Protein AF-X1AI61-F1 (afdb_monomer_lite)

pLDDT: mean 80.58, std 11.8, range [42.09, 92.38]

Foldseek 3Di:
DVQLVVVVVVVDDSVVSVVVVVVVVVVVLVVVLVVLLVVLLVCVLVVVDDLVRSLVSVVVSVDDPVVSVVSSVVSVVVSVVPPPPDDPVNVCVVPPCVVVVVVVPD

Sequence (106 aa):
EDAKKLIMDMGYNEDEADYLTTYESYKKDKGLQDLLLKNIQSRFEGNLLSEAETRERLNTINLSGNHIEILIDKWKINRFEDMKIPSKADLGKFFSPKWWYFYCAK

Secondary structure (DSSP, 8-state):
-HHHHHHHHTT--HHHHHHHHHHHHHHHHHHHHHHHHHHHHHHHHTT-S-HHHHHHHHHTTT--HHHHHHHHHHHHHHHHHT--PPPHHHHHHHT-HHHHHHHS--

Organism: NCBI:txid412755

Radius of gyration: 24.75 Å; chains: 1; bounding box: 62×38×61 Å

Structure (mmCIF, N/CA/C/O backbone):
data_AF-X1AI61-F1
#
_entry.id   AF-X1AI61-F1
#
loop_
_atom_site.group_PDB
_atom_site.id
_atom_site.type_symbol
_atom_site.label_atom_id
_atom_site.label_alt_id
_atom_site.label_comp_id
_atom_site.label_asym_id
_atom_site.label_entity_id
_atom_site.label_seq_id
_atom_site.pdbx_PDB_ins_code
_atom_site.Cartn_x
_atom_site.Cartn_y
_atom_site.Cartn_z
_atom_site.occupancy
_atom_site.B_iso_or_equiv
_atom_site.auth_seq_id
_atom_site.auth_comp_id
_atom_site.auth_asym_id
_atom_site.auth_atom_id
_atom_site.pdbx_PDB_model_num
ATOM 1 N N . GLU A 1 1 ? -7.857 3.950 25.673 1.00 58.62 1 GLU A N 1
ATOM 2 C CA . GLU A 1 1 ? -9.052 4.094 26.534 1.00 58.62 1 GLU A CA 1
ATOM 3 C C . GLU A 1 1 ? -9.536 5.535 26.658 1.00 58.62 1 GLU A C 1
ATOM 5 O O . GLU A 1 1 ? -10.740 5.751 26.701 1.00 58.62 1 GLU A O 1
ATOM 10 N N . ASP A 1 2 ? -8.641 6.525 26.624 1.00 74.56 2 ASP A N 1
ATOM 11 C CA . ASP A 1 2 ? -9.020 7.937 26.808 1.00 74.56 2 ASP A CA 1
ATOM 12 C C . ASP A 1 2 ? -9.935 8.494 25.704 1.00 74.56 2 ASP A C 1
ATOM 14 O O . ASP A 1 2 ? -10.820 9.298 25.981 1.00 74.56 2 ASP A O 1
ATOM 18 N N . ALA A 1 3 ? -9.790 8.017 24.461 1.00 76.25 3 ALA A N 1
ATOM 19 C CA . ALA A 1 3 ? -10.638 8.438 23.343 1.00 76.25 3 ALA A CA 1
ATOM 20 C C . ALA A 1 3 ? -12.118 8.053 23.532 1.00 76.25 3 ALA A C 1
ATOM 22 O O . ALA A 1 3 ? -12.994 8.852 23.223 1.00 76.25 3 ALA A O 1
ATOM 23 N N . LYS A 1 4 ? -12.397 6.865 24.090 1.00 75.75 4 LYS A N 1
ATOM 24 C CA . LYS A 1 4 ? -13.769 6.403 24.353 1.00 75.75 4 LYS A CA 1
ATOM 25 C C . LYS A 1 4 ? -14.429 7.254 25.440 1.00 75.75 4 LYS A C 1
ATOM 27 O O . LYS A 1 4 ? -15.549 7.711 25.252 1.00 75.75 4 LYS A O 1
ATOM 32 N N . LYS A 1 5 ? -13.704 7.537 26.531 1.00 80.56 5 LYS A N 1
ATOM 33 C CA . LYS A 1 5 ? -14.189 8.387 27.635 1.00 80.56 5 LYS A CA 1
ATOM 34 C C . LYS A 1 5 ? -14.542 9.796 27.162 1.00 80.56 5 LYS A C 1
ATOM 36 O O . LYS A 1 5 ? -15.631 10.263 27.451 1.00 80.56 5 LYS A O 1
ATOM 41 N N . LEU A 1 6 ? -13.688 10.413 26.342 1.00 84.69 6 LEU A N 1
ATOM 42 C CA . LEU A 1 6 ? -13.966 11.728 25.752 1.00 84.69 6 LEU A CA 1
ATOM 43 C C . LEU A 1 6 ? -15.226 11.732 24.871 1.00 84.69 6 LEU A C 1
ATOM 45 O O . LEU A 1 6 ? -15.950 12.721 24.848 1.00 84.69 6 LEU A O 1
ATOM 49 N N . ILE A 1 7 ? -15.498 10.643 24.146 1.00 83.00 7 ILE A N 1
ATOM 50 C CA . ILE A 1 7 ? -16.706 10.519 23.317 1.00 83.00 7 ILE A CA 1
ATOM 51 C C . ILE A 1 7 ? -17.956 10.333 24.184 1.00 83.00 7 ILE A C 1
ATOM 53 O O . ILE A 1 7 ? -18.984 10.950 23.910 1.00 83.00 7 ILE A O 1
ATOM 57 N N . MET A 1 8 ? -17.857 9.563 25.266 1.00 82.56 8 MET A N 1
ATOM 58 C CA . MET A 1 8 ? -18.941 9.421 26.242 1.00 82.56 8 MET A CA 1
ATOM 59 C C . MET A 1 8 ? -19.225 10.743 26.976 1.00 82.56 8 MET A C 1
ATOM 61 O O . MET A 1 8 ? -20.386 11.099 27.162 1.00 82.56 8 MET A O 1
ATOM 65 N N . ASP A 1 9 ? -18.189 11.523 27.301 1.00 87.06 9 ASP A N 1
ATOM 66 C CA . ASP A 1 9 ? -18.318 12.854 27.914 1.00 87.06 9 ASP A CA 1
ATOM 67 C C . ASP A 1 9 ? -19.016 13.871 26.985 1.00 87.06 9 ASP A C 1
ATOM 69 O O . ASP A 1 9 ? -19.625 14.832 27.455 1.00 87.06 9 ASP A O 1
ATOM 73 N N . MET A 1 10 ? -18.981 13.652 25.664 1.00 84.94 10 MET A N 1
ATOM 74 C CA . MET A 1 10 ? -19.735 14.436 24.672 1.00 84.94 10 MET A CA 1
ATOM 75 C C . MET A 1 10 ? -21.215 14.024 24.558 1.00 84.94 10 MET A C 1
ATOM 77 O O . MET A 1 10 ? -21.955 14.640 23.791 1.00 84.94 10 MET A O 1
ATOM 81 N N . GLY A 1 11 ? -21.657 13.017 25.319 1.00 85.06 11 GLY A N 1
ATOM 82 C CA . GLY A 1 11 ? -23.055 12.588 25.399 1.00 85.06 11 GLY A CA 1
ATOM 83 C C . GLY A 1 11 ? -23.452 11.458 24.447 1.00 85.06 11 GLY A C 1
ATOM 84 O O . GLY A 1 11 ? -24.646 11.226 24.268 1.00 85.06 11 GLY A O 1
ATOM 85 N N . TYR A 1 12 ? -22.488 10.762 23.839 1.00 83.25 12 TYR A N 1
ATOM 86 C CA . TYR A 1 12 ? -22.752 9.592 22.994 1.00 83.25 12 TYR A CA 1
ATOM 87 C C . TYR A 1 12 ? -22.919 8.318 23.826 1.00 83.25 12 TYR A C 1
ATOM 89 O O . TYR A 1 12 ? -22.302 8.170 24.885 1.00 83.25 12 TYR A O 1
ATOM 97 N N . ASN A 1 13 ? -23.732 7.380 23.331 1.00 88.38 13 ASN A N 1
ATOM 98 C CA . ASN A 1 13 ? -23.901 6.078 23.975 1.00 88.38 13 ASN A CA 1
ATOM 99 C C . ASN A 1 13 ? -22.606 5.244 23.882 1.00 88.38 13 ASN A C 1
ATOM 101 O O . ASN A 1 13 ? -21.786 5.442 22.984 1.00 88.38 13 ASN A O 1
ATOM 105 N N . GLU A 1 14 ? -22.422 4.284 24.789 1.00 84.75 14 GLU A N 1
ATOM 106 C CA . GLU A 1 14 ? -21.216 3.451 24.840 1.00 84.75 14 GLU A CA 1
ATOM 107 C C . GLU A 1 14 ? -20.994 2.666 23.534 1.00 84.75 14 GLU A C 1
ATOM 109 O O . GLU A 1 14 ? -19.879 2.648 23.006 1.00 84.75 14 GLU A O 1
ATOM 114 N N . ASP A 1 15 ? -22.069 2.113 22.965 1.00 85.25 15 ASP A N 1
ATOM 115 C CA . ASP A 1 15 ? -22.039 1.392 21.685 1.00 85.25 15 ASP A CA 1
ATOM 116 C C . ASP A 1 15 ? -21.639 2.305 20.511 1.00 85.25 15 ASP A C 1
ATOM 118 O O . ASP A 1 15 ? -20.894 1.907 19.611 1.00 85.25 15 ASP A O 1
ATOM 122 N N . GLU A 1 16 ? -22.105 3.557 20.522 1.00 84.81 16 GLU A N 1
ATOM 123 C CA . GLU A 1 16 ? -21.765 4.551 19.499 1.00 84.81 16 GLU A CA 1
ATOM 124 C C . GLU A 1 16 ? -20.303 4.987 19.625 1.00 84.81 16 GLU A C 1
ATOM 126 O O . GLU A 1 16 ? -19.613 5.144 18.617 1.00 84.81 16 GLU A O 1
ATOM 131 N N . ALA A 1 17 ? -19.802 5.132 20.854 1.00 86.38 17 ALA A N 1
ATOM 132 C CA . ALA A 1 17 ? -18.409 5.473 21.116 1.00 86.38 17 ALA A CA 1
ATOM 133 C C . ALA A 1 17 ? -17.446 4.378 20.624 1.00 86.38 17 ALA A C 1
ATOM 135 O O . ALA A 1 17 ? -16.407 4.691 20.026 1.00 86.38 17 ALA A O 1
ATOM 136 N N . ASP A 1 18 ? -17.797 3.103 20.812 1.00 86.75 18 ASP A N 1
ATOM 137 C CA . ASP A 1 18 ? -17.013 1.969 20.308 1.00 86.75 18 ASP A CA 1
ATOM 138 C C . ASP A 1 18 ? -17.052 1.883 18.779 1.00 86.75 18 ASP A C 1
ATOM 140 O O . ASP A 1 18 ? -16.010 1.704 18.133 1.00 86.75 18 ASP A O 1
ATOM 144 N N . TYR A 1 19 ? -18.224 2.095 18.177 1.00 88.88 19 TYR A N 1
ATOM 145 C CA . TYR A 1 19 ? -18.358 2.161 16.724 1.00 88.88 19 TYR A CA 1
ATOM 146 C C . TYR A 1 19 ? -17.522 3.299 16.118 1.00 88.88 19 TYR A C 1
ATOM 148 O O . TYR A 1 19 ? -16.768 3.085 15.170 1.00 88.88 19 TYR A O 1
ATOM 156 N N . LEU A 1 20 ? -17.587 4.508 16.679 1.00 87.38 20 LEU A N 1
ATOM 157 C CA . LEU A 1 20 ? -16.822 5.657 16.185 1.00 87.38 20 LEU A CA 1
ATOM 158 C C . LEU A 1 20 ? -15.311 5.437 16.319 1.00 87.38 20 LEU A C 1
ATOM 160 O O . LEU A 1 20 ? -14.549 5.757 15.406 1.00 87.38 20 LEU A O 1
ATOM 164 N N . THR A 1 21 ? -14.874 4.844 17.430 1.00 89.06 21 THR A N 1
ATOM 165 C CA . THR A 1 21 ? -13.454 4.556 17.673 1.00 89.06 21 THR A CA 1
ATOM 166 C C . THR A 1 21 ? -12.911 3.518 16.688 1.00 89.06 21 THR A C 1
ATOM 168 O O . THR A 1 21 ? -11.823 3.691 16.125 1.00 89.06 21 THR A O 1
ATOM 171 N N . THR A 1 22 ? -13.666 2.445 16.445 1.00 88.62 22 THR A N 1
ATOM 172 C CA . THR A 1 22 ? -13.291 1.410 15.470 1.00 88.62 22 THR A CA 1
ATOM 173 C C . THR A 1 22 ? -13.327 1.947 14.042 1.00 88.62 22 THR A C 1
ATOM 175 O O . THR A 1 22 ? -12.393 1.705 13.276 1.00 88.62 22 THR A O 1
ATOM 178 N N . TYR A 1 23 ? -14.334 2.751 13.700 1.00 90.38 23 TYR A N 1
ATOM 179 C CA . TYR A 1 23 ? -14.451 3.390 12.393 1.00 90.38 23 TYR A CA 1
ATOM 180 C C . TYR A 1 23 ? -13.281 4.336 12.094 1.00 90.38 23 TYR A C 1
ATOM 182 O O . TYR A 1 23 ? -12.681 4.269 11.019 1.00 90.38 23 TYR A O 1
ATOM 190 N N . GLU A 1 24 ? -12.905 5.193 13.044 1.00 89.38 24 GLU A N 1
ATOM 191 C CA . GLU A 1 24 ? -11.767 6.098 12.867 1.00 89.38 24 GLU A CA 1
ATOM 192 C C . GLU A 1 24 ? -10.435 5.341 12.780 1.00 89.38 24 GLU A C 1
ATOM 194 O O . GLU A 1 24 ? -9.554 5.735 12.012 1.00 89.38 24 GLU A O 1
ATOM 199 N N . SER A 1 25 ? -10.290 4.224 13.499 1.00 88.31 25 SER A N 1
ATOM 200 C CA . SER A 1 25 ? -9.115 3.350 13.368 1.00 88.31 25 SER A CA 1
ATOM 201 C C . SER A 1 25 ? -9.040 2.742 11.965 1.00 88.31 25 SER A C 1
ATOM 203 O O . SER A 1 25 ? -8.033 2.900 11.278 1.00 88.31 25 SER A O 1
ATOM 205 N N . TYR A 1 26 ? -10.150 2.183 11.475 1.00 90.12 26 TYR A N 1
ATOM 206 C CA . TYR A 1 26 ? -10.252 1.660 10.112 1.00 90.12 26 TYR A CA 1
ATOM 207 C C . TYR A 1 26 ? -9.930 2.722 9.050 1.00 90.12 26 TYR A C 1
ATOM 209 O O . TYR A 1 26 ? -9.205 2.463 8.089 1.00 90.12 26 TYR A O 1
ATOM 217 N N . LYS A 1 27 ? -10.441 3.945 9.220 1.00 92.38 27 LYS A N 1
ATOM 218 C CA . LYS A 1 27 ? -10.195 5.058 8.298 1.00 92.38 27 LYS A CA 1
ATOM 219 C C . LYS A 1 27 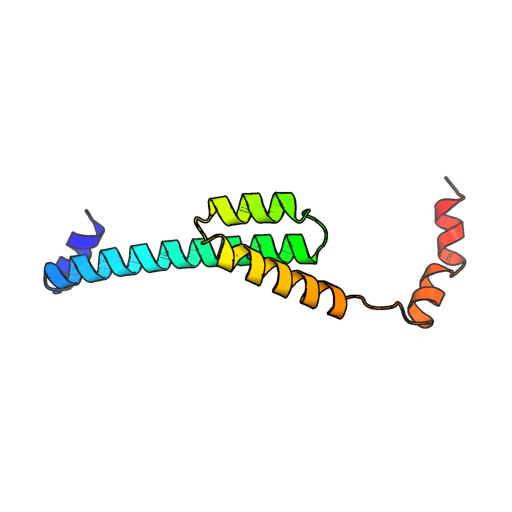? -8.716 5.443 8.244 1.00 92.38 27 LYS A C 1
ATOM 221 O O . LYS A 1 27 ? -8.207 5.724 7.158 1.00 92.38 27 LYS A O 1
ATOM 226 N N . LYS A 1 28 ? -8.022 5.445 9.387 1.00 89.88 28 LYS A N 1
ATOM 227 C CA . LYS A 1 28 ? -6.573 5.690 9.451 1.00 89.88 28 LYS A CA 1
ATOM 228 C C . LYS A 1 28 ? -5.790 4.592 8.743 1.00 89.88 28 LYS A C 1
ATOM 230 O O . LYS A 1 28 ? -4.935 4.913 7.919 1.00 89.88 28 LYS A O 1
ATOM 235 N N . ASP A 1 29 ? -6.122 3.332 9.006 1.00 88.88 29 ASP A N 1
ATOM 236 C CA . ASP A 1 29 ? -5.454 2.185 8.388 1.00 88.88 29 ASP A CA 1
ATOM 237 C C . ASP A 1 29 ? -5.642 2.190 6.870 1.00 88.88 29 ASP A C 1
ATOM 239 O O . ASP A 1 29 ? -4.674 2.065 6.118 1.00 88.88 29 ASP A O 1
ATOM 243 N N . LYS A 1 30 ? -6.869 2.448 6.406 1.00 89.38 30 LYS A N 1
ATOM 244 C CA . LYS A 1 30 ? -7.173 2.607 4.981 1.00 89.38 30 LYS A CA 1
ATOM 245 C C . LYS A 1 30 ? -6.396 3.767 4.357 1.00 89.38 30 LYS A C 1
ATOM 247 O O . LYS A 1 30 ? -5.815 3.611 3.288 1.00 89.38 30 LYS A O 1
ATOM 252 N N . GLY A 1 31 ? -6.333 4.915 5.032 1.00 88.62 31 GLY A N 1
ATOM 253 C CA . GLY A 1 31 ? -5.557 6.063 4.561 1.00 88.62 31 GLY A CA 1
ATOM 254 C C . GLY A 1 31 ? -4.061 5.757 4.436 1.00 88.62 31 GLY A C 1
ATOM 255 O O . GLY A 1 31 ? -3.423 6.169 3.467 1.00 88.62 31 GLY A O 1
ATOM 256 N N . LEU A 1 32 ? -3.501 4.995 5.379 1.00 88.06 32 LEU A N 1
ATOM 257 C CA . LEU A 1 32 ? -2.112 4.542 5.328 1.00 88.06 32 LEU A CA 1
ATOM 258 C C . LEU A 1 32 ? -1.889 3.575 4.158 1.00 88.06 32 LEU A C 1
ATOM 260 O O . LEU A 1 32 ? -0.929 3.747 3.404 1.00 88.06 32 LEU A O 1
ATOM 264 N N . GLN A 1 33 ? -2.788 2.608 3.962 1.00 87.88 33 GLN A N 1
ATOM 265 C CA . GLN A 1 33 ? -2.744 1.691 2.820 1.00 87.88 33 GLN A CA 1
ATOM 266 C C . GLN A 1 33 ? -2.789 2.443 1.482 1.00 87.88 33 GLN A C 1
ATOM 268 O O . GLN A 1 33 ? -1.965 2.178 0.607 1.00 87.88 33 GLN A O 1
ATOM 273 N N . ASP A 1 34 ? -3.676 3.433 1.344 1.00 89.62 34 ASP A N 1
ATOM 274 C CA . ASP A 1 34 ? -3.796 4.254 0.135 1.00 89.62 34 ASP A CA 1
ATOM 275 C C . ASP A 1 34 ? -2.516 5.063 -0.146 1.00 89.62 34 ASP A C 1
ATOM 277 O O . ASP A 1 34 ? -2.088 5.192 -1.297 1.00 89.62 34 ASP A O 1
ATOM 281 N N . LEU A 1 35 ? -1.874 5.601 0.898 1.00 89.56 35 LEU A N 1
ATOM 282 C CA . LEU A 1 35 ? -0.600 6.317 0.775 1.00 89.56 35 LEU A CA 1
ATOM 283 C C . LEU A 1 35 ? 0.532 5.393 0.317 1.00 89.56 35 LEU A C 1
ATOM 285 O O . LEU A 1 35 ? 1.302 5.764 -0.574 1.00 89.56 35 LEU A O 1
ATOM 289 N N . LEU A 1 36 ? 0.627 4.192 0.895 1.00 89.56 36 LEU A N 1
ATOM 290 C CA . LEU A 1 36 ? 1.613 3.192 0.485 1.00 89.56 36 LEU A CA 1
ATOM 291 C C . LEU A 1 36 ? 1.397 2.763 -0.968 1.00 89.56 36 LEU A C 1
ATOM 293 O O . LEU A 1 36 ? 2.356 2.722 -1.740 1.00 89.56 36 LEU A O 1
ATOM 297 N N . LEU A 1 37 ? 0.145 2.518 -1.359 1.00 91.31 37 LEU A N 1
ATOM 298 C CA . LEU A 1 37 ? -0.211 2.128 -2.720 1.00 91.31 37 LEU A CA 1
ATOM 299 C C . LEU A 1 37 ? 0.181 3.210 -3.731 1.00 91.31 37 LEU A C 1
ATOM 301 O O . LEU A 1 37 ? 0.850 2.908 -4.718 1.00 91.31 37 LEU A O 1
ATOM 305 N N . LYS A 1 38 ? -0.140 4.481 -3.455 1.00 91.25 38 LYS A N 1
ATOM 306 C CA . LYS A 1 38 ? 0.280 5.614 -4.300 1.00 91.25 38 LYS A CA 1
ATOM 307 C C . LYS A 1 38 ? 1.799 5.740 -4.396 1.00 91.25 38 LYS A C 1
ATOM 309 O O . LYS A 1 38 ? 2.326 6.049 -5.464 1.00 91.25 38 LYS A O 1
ATOM 314 N N . ASN A 1 39 ? 2.515 5.510 -3.295 1.00 91.38 39 ASN A N 1
ATOM 315 C CA . ASN A 1 39 ? 3.973 5.582 -3.293 1.00 91.38 39 ASN A CA 1
ATOM 316 C C . ASN A 1 39 ? 4.600 4.480 -4.158 1.00 91.38 39 ASN A C 1
ATOM 318 O O . ASN A 1 39 ? 5.514 4.760 -4.932 1.00 91.38 39 ASN A O 1
ATOM 322 N N . ILE A 1 40 ? 4.099 3.247 -4.047 1.00 90.00 40 ILE A N 1
ATOM 323 C CA . ILE A 1 40 ? 4.559 2.113 -4.856 1.00 90.00 40 ILE A CA 1
ATOM 324 C C . ILE A 1 40 ? 4.247 2.356 -6.332 1.00 90.00 40 ILE A C 1
ATOM 326 O O . ILE A 1 40 ? 5.143 2.202 -7.159 1.00 90.00 40 ILE A O 1
ATOM 330 N N . GLN A 1 41 ? 3.028 2.804 -6.646 1.00 90.94 41 GLN A N 1
ATOM 331 C CA . GLN A 1 41 ? 2.629 3.151 -8.008 1.00 90.94 41 GLN A CA 1
ATOM 332 C C . GLN A 1 41 ? 3.592 4.170 -8.627 1.00 90.94 41 GLN A C 1
ATOM 334 O O . GLN A 1 41 ? 4.185 3.899 -9.667 1.00 90.94 41 GLN A O 1
ATOM 339 N N . SER A 1 42 ? 3.809 5.308 -7.958 1.00 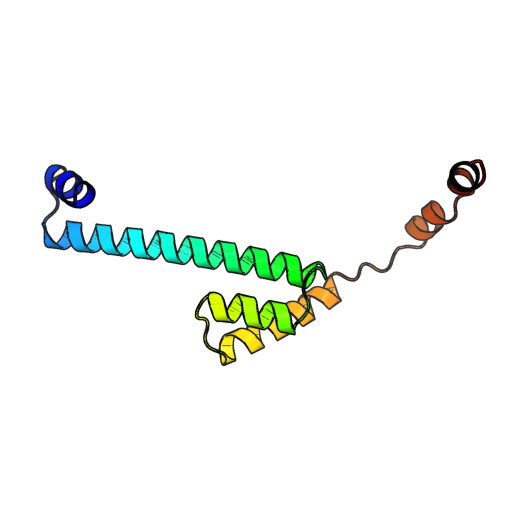88.50 42 SER A N 1
ATOM 340 C CA . SER A 1 42 ? 4.677 6.375 -8.470 1.00 88.50 42 SER A CA 1
ATOM 341 C C . SER A 1 42 ? 6.119 5.900 -8.692 1.00 88.50 42 SER A C 1
ATOM 343 O O . SER A 1 42 ? 6.762 6.287 -9.668 1.00 88.50 42 SER A O 1
ATOM 345 N N . ARG A 1 43 ? 6.634 5.026 -7.817 1.00 87.12 43 ARG A N 1
ATOM 346 C CA . ARG A 1 43 ? 7.976 4.445 -7.973 1.00 87.12 43 ARG A CA 1
ATOM 347 C C . ARG A 1 43 ? 8.057 3.450 -9.130 1.00 87.12 43 ARG A C 1
ATOM 349 O O . ARG A 1 43 ? 9.077 3.415 -9.815 1.00 87.12 43 ARG A O 1
ATOM 356 N N . PHE A 1 44 ? 7.018 2.649 -9.343 1.00 88.50 44 PHE A N 1
ATOM 357 C CA . PHE A 1 44 ? 6.963 1.692 -10.443 1.00 88.50 44 PHE A CA 1
ATOM 358 C C . PHE A 1 44 ? 6.821 2.395 -11.801 1.00 88.50 44 PHE A C 1
ATOM 360 O O . PHE A 1 44 ? 7.587 2.110 -12.720 1.00 88.50 44 PHE A O 1
ATOM 367 N N . GLU A 1 45 ? 5.920 3.376 -11.907 1.00 85.81 45 GLU A N 1
ATOM 368 C CA . GLU A 1 45 ? 5.758 4.214 -13.105 1.00 85.81 45 GLU A CA 1
ATOM 369 C C . GLU A 1 45 ? 7.049 4.998 -13.421 1.00 85.81 45 GLU A C 1
ATOM 371 O O . GLU A 1 45 ? 7.439 5.119 -14.581 1.00 85.81 45 GLU A O 1
ATOM 376 N N . GLY A 1 46 ? 7.783 5.439 -12.392 1.00 83.88 46 GLY A N 1
ATOM 377 C CA . GLY A 1 46 ? 9.082 6.109 -12.521 1.00 83.88 46 GLY A CA 1
ATOM 378 C C . GLY A 1 46 ? 10.285 5.207 -12.845 1.00 83.88 46 GLY A C 1
ATOM 379 O O . GLY A 1 46 ? 11.411 5.697 -12.811 1.00 83.88 46 GLY A O 1
ATOM 380 N N . ASN A 1 47 ? 10.089 3.911 -13.130 1.00 81.06 47 ASN A N 1
ATOM 381 C CA . ASN A 1 47 ? 11.154 2.910 -13.336 1.00 81.06 47 ASN A CA 1
ATOM 382 C C . ASN A 1 47 ? 12.160 2.791 -12.165 1.00 81.06 47 ASN A C 1
ATOM 384 O O . ASN A 1 47 ? 13.298 2.367 -12.363 1.00 81.06 47 ASN A O 1
ATOM 388 N N . LEU A 1 48 ? 11.755 3.148 -10.941 1.00 83.44 48 LEU A N 1
ATOM 389 C CA . LEU A 1 48 ? 12.586 3.020 -9.734 1.00 83.44 48 LEU A CA 1
ATOM 390 C C . LEU A 1 48 ? 12.457 1.646 -9.061 1.00 83.44 48 LEU A C 1
ATOM 392 O O . LEU A 1 48 ? 13.228 1.349 -8.152 1.00 83.44 48 LEU A O 1
ATOM 396 N N . LEU A 1 49 ? 11.467 0.840 -9.457 1.00 86.19 49 LEU A N 1
ATOM 397 C CA . LEU A 1 49 ? 11.212 -0.501 -8.928 1.00 86.19 49 LEU A CA 1
ATOM 398 C C . LEU A 1 49 ? 11.012 -1.500 -10.066 1.00 86.19 49 LEU A C 1
ATOM 400 O O . LEU A 1 49 ? 10.336 -1.201 -11.053 1.00 86.19 49 LEU A O 1
ATOM 404 N N . SER A 1 50 ? 11.554 -2.703 -9.896 1.00 87.62 50 SER A N 1
ATOM 405 C CA . SER A 1 50 ? 11.245 -3.841 -10.761 1.00 87.62 50 SER A CA 1
ATOM 406 C C . SER A 1 50 ? 9.867 -4.432 -10.447 1.00 87.62 50 SER A C 1
ATOM 408 O O . SER A 1 50 ? 9.304 -4.242 -9.370 1.00 87.62 50 SER A O 1
ATOM 410 N N . GLU A 1 51 ? 9.310 -5.195 -11.387 1.00 86.12 51 GLU A N 1
ATOM 411 C CA . GLU A 1 51 ? 8.021 -5.873 -11.200 1.00 86.12 51 GLU A CA 1
ATOM 412 C C . GLU A 1 51 ? 8.036 -6.849 -10.011 1.00 86.12 51 GLU A C 1
ATOM 414 O O . GLU A 1 51 ? 7.060 -6.926 -9.267 1.00 86.12 51 GLU A O 1
ATOM 419 N N . ALA A 1 52 ? 9.155 -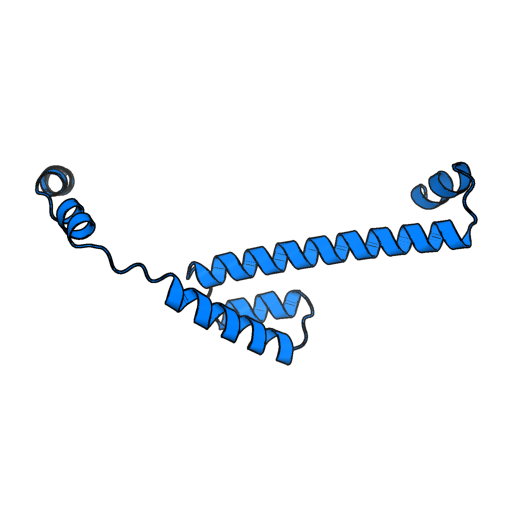7.549 -9.797 1.00 87.00 52 ALA A N 1
ATOM 420 C CA . ALA A 1 52 ? 9.330 -8.457 -8.667 1.00 87.00 52 ALA A CA 1
ATOM 421 C C . ALA A 1 52 ? 9.306 -7.703 -7.326 1.00 87.00 52 ALA A C 1
ATOM 423 O O . ALA A 1 52 ? 8.542 -8.064 -6.433 1.00 87.00 52 ALA A O 1
ATOM 424 N N . GLU A 1 53 ? 10.052 -6.601 -7.213 1.00 87.06 53 GLU A N 1
ATOM 425 C CA . GLU A 1 53 ? 10.072 -5.773 -5.999 1.00 87.06 53 GLU A CA 1
ATOM 426 C C . GLU A 1 53 ? 8.719 -5.102 -5.736 1.00 87.06 53 GLU A C 1
ATOM 428 O O . GLU A 1 53 ? 8.302 -4.947 -4.587 1.00 87.06 53 GLU A O 1
ATOM 433 N N . THR A 1 54 ? 8.007 -4.705 -6.792 1.00 89.19 54 THR A N 1
ATOM 434 C CA . THR A 1 54 ? 6.651 -4.160 -6.681 1.00 89.19 54 THR A CA 1
ATOM 435 C C . THR A 1 54 ? 5.675 -5.210 -6.156 1.00 89.19 54 THR A C 1
ATOM 437 O O . THR A 1 54 ? 4.909 -4.903 -5.243 1.00 89.19 54 THR A O 1
ATOM 440 N N . ARG A 1 55 ? 5.731 -6.456 -6.652 1.00 89.00 55 ARG A N 1
ATOM 441 C CA . ARG A 1 55 ? 4.918 -7.566 -6.122 1.00 89.00 55 ARG A CA 1
ATOM 442 C C . ARG A 1 55 ? 5.200 -7.818 -4.646 1.00 89.00 55 ARG A C 1
ATOM 444 O O . ARG A 1 55 ? 4.261 -7.915 -3.863 1.00 89.00 55 ARG A O 1
ATOM 451 N N . GLU A 1 56 ? 6.470 -7.886 -4.250 1.00 89.50 56 GLU A N 1
ATOM 452 C CA . GLU A 1 56 ? 6.850 -8.083 -2.845 1.00 89.50 56 GLU A CA 1
ATOM 453 C C . GLU A 1 56 ? 6.301 -6.971 -1.947 1.00 89.50 56 GLU A C 1
ATOM 455 O O . GLU A 1 56 ? 5.687 -7.246 -0.918 1.00 89.50 56 GLU A O 1
ATOM 460 N N . ARG A 1 57 ? 6.436 -5.708 -2.366 1.00 87.50 57 ARG A N 1
ATOM 461 C CA . ARG A 1 57 ? 5.925 -4.560 -1.604 1.00 87.50 57 ARG A CA 1
ATOM 462 C C . ARG A 1 57 ? 4.400 -4.533 -1.516 1.00 87.50 57 ARG A C 1
ATOM 464 O O . ARG A 1 57 ? 3.872 -4.138 -0.481 1.00 87.50 57 ARG A O 1
ATOM 471 N N . LEU A 1 58 ? 3.695 -4.951 -2.568 1.00 88.50 58 LEU A N 1
ATOM 472 C CA . LEU A 1 58 ? 2.233 -5.052 -2.561 1.00 88.50 58 LEU A CA 1
ATOM 473 C C . LEU A 1 58 ? 1.732 -6.220 -1.705 1.00 88.50 58 LEU A C 1
ATOM 475 O O . LEU A 1 58 ? 0.714 -6.077 -1.028 1.00 88.50 58 LEU A O 1
ATOM 479 N N . ASN A 1 59 ? 2.471 -7.331 -1.663 1.00 87.81 59 ASN A N 1
ATOM 480 C CA . ASN A 1 59 ? 2.186 -8.448 -0.761 1.00 87.81 59 ASN A CA 1
ATOM 481 C C . ASN A 1 59 ? 2.289 -8.028 0.713 1.00 87.81 59 ASN A C 1
ATOM 483 O O . ASN A 1 59 ? 1.454 -8.429 1.520 1.00 87.81 59 ASN A O 1
ATOM 487 N N . THR A 1 60 ? 3.236 -7.152 1.068 1.00 86.19 60 THR A N 1
ATOM 488 C CA . THR A 1 60 ? 3.357 -6.604 2.434 1.00 86.19 60 THR A CA 1
ATOM 489 C C . THR A 1 60 ? 2.130 -5.791 2.870 1.00 86.19 60 THR A C 1
ATOM 491 O O . THR A 1 60 ? 1.864 -5.671 4.062 1.00 86.19 60 THR A O 1
ATOM 494 N N . ILE A 1 61 ? 1.350 -5.258 1.922 1.00 84.88 61 ILE A N 1
ATOM 495 C CA . ILE A 1 61 ? 0.112 -4.499 2.190 1.00 84.88 61 ILE A CA 1
ATOM 496 C C . ILE A 1 61 ? -1.103 -5.443 2.322 1.00 84.88 61 ILE A C 1
ATOM 498 O O . ILE A 1 61 ? -2.225 -4.999 2.547 1.00 84.88 61 ILE A O 1
ATOM 502 N N . ASN A 1 62 ? -0.881 -6.762 2.263 1.00 81.75 62 ASN A N 1
ATOM 503 C CA . ASN A 1 62 ? -1.903 -7.796 2.433 1.00 81.75 62 ASN A CA 1
ATOM 504 C C . ASN A 1 62 ? -3.011 -7.734 1.360 1.00 81.75 62 ASN A C 1
ATOM 506 O O . ASN A 1 62 ? -4.184 -8.010 1.616 1.00 81.75 62 ASN A O 1
ATOM 510 N N . LEU A 1 63 ? -2.637 -7.338 0.139 1.00 80.19 63 LEU A N 1
ATOM 511 C CA . LEU A 1 63 ? -3.519 -7.364 -1.025 1.00 80.19 63 LEU A CA 1
ATOM 512 C C . LEU A 1 63 ? -3.633 -8.792 -1.575 1.00 80.19 63 LEU A C 1
ATOM 514 O O . LEU A 1 63 ? -2.668 -9.551 -1.586 1.00 80.19 63 LEU A O 1
ATOM 518 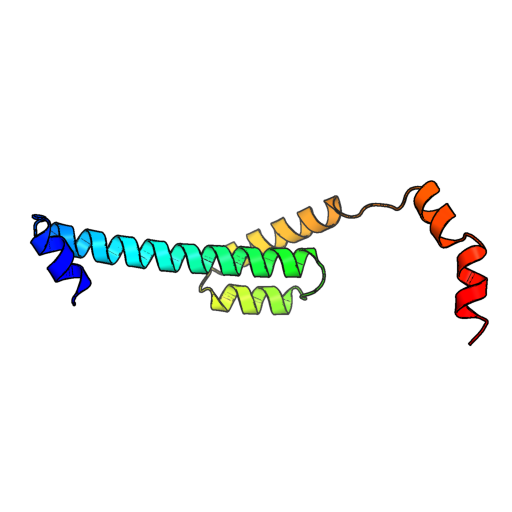N N . SER A 1 64 ? -4.814 -9.156 -2.081 1.00 85.06 64 SER A N 1
ATOM 519 C CA . SER A 1 64 ? -5.002 -10.458 -2.735 1.00 85.06 64 SER A CA 1
ATOM 520 C C . SER A 1 64 ? -4.155 -10.568 -4.011 1.00 85.06 64 SER A C 1
ATOM 522 O O . SER A 1 64 ? -4.090 -9.611 -4.784 1.00 85.06 64 SER A O 1
ATOM 524 N N . GLY A 1 65 ? -3.565 -11.739 -4.275 1.00 82.56 65 GLY A N 1
ATOM 525 C CA . GLY A 1 65 ? -2.671 -11.949 -5.425 1.00 82.56 65 GLY A CA 1
ATOM 526 C C . GLY A 1 65 ? -3.290 -11.569 -6.777 1.00 82.56 65 GLY A C 1
ATOM 527 O O . GLY A 1 65 ? -2.653 -10.895 -7.579 1.00 82.56 65 GLY A O 1
ATOM 528 N N . ASN A 1 66 ? -4.573 -11.880 -6.993 1.00 86.94 66 ASN A N 1
ATOM 529 C CA . ASN A 1 66 ? -5.285 -11.480 -8.214 1.00 86.94 66 ASN A CA 1
ATOM 530 C C . ASN A 1 66 ? -5.368 -9.955 -8.375 1.00 86.94 66 ASN A C 1
ATOM 532 O O . ASN A 1 66 ? -5.278 -9.436 -9.484 1.00 86.94 66 ASN A O 1
ATOM 536 N N . HIS A 1 67 ? -5.539 -9.226 -7.272 1.00 86.56 67 HIS A N 1
ATOM 537 C CA . HIS A 1 67 ? -5.592 -7.768 -7.299 1.00 86.56 67 HIS A CA 1
ATOM 538 C C . HIS A 1 67 ? -4.222 -7.157 -7.610 1.00 86.56 67 HIS A C 1
ATOM 540 O O . HIS A 1 67 ? -4.146 -6.157 -8.319 1.00 86.56 67 HIS A O 1
ATOM 546 N N . ILE A 1 68 ? -3.145 -7.784 -7.130 1.00 89.62 68 ILE A N 1
ATOM 547 C CA . ILE A 1 68 ? -1.767 -7.367 -7.412 1.00 89.62 68 ILE A CA 1
ATOM 548 C C . ILE A 1 68 ? -1.472 -7.452 -8.912 1.00 89.62 68 ILE A C 1
ATOM 550 O O . ILE A 1 68 ? -0.972 -6.482 -9.477 1.00 89.62 68 ILE A O 1
ATOM 554 N N . GLU A 1 69 ? -1.831 -8.557 -9.570 1.00 89.50 69 GLU A N 1
ATOM 555 C CA . GLU A 1 69 ? -1.621 -8.709 -11.018 1.00 89.50 69 GLU A CA 1
ATOM 556 C C . GLU A 1 69 ? -2.393 -7.649 -11.819 1.00 89.50 69 GLU A C 1
ATOM 558 O O . GLU A 1 69 ? -1.812 -6.968 -12.662 1.00 89.50 69 GLU A O 1
ATOM 563 N N . ILE A 1 70 ? -3.669 -7.414 -11.485 1.00 90.50 70 ILE A N 1
ATOM 564 C CA . ILE A 1 70 ? -4.489 -6.380 -12.144 1.00 90.50 70 ILE A CA 1
ATOM 565 C C . ILE A 1 70 ? -3.873 -4.982 -11.973 1.00 90.50 70 ILE A C 1
ATOM 567 O O . ILE A 1 70 ? -3.869 -4.185 -12.915 1.00 90.50 70 ILE A O 1
ATOM 571 N N . LEU A 1 71 ? -3.359 -4.659 -10.781 1.00 90.19 71 LEU A N 1
ATOM 572 C CA . LEU A 1 71 ? -2.708 -3.372 -10.519 1.00 90.19 71 LEU A CA 1
ATOM 573 C C . LEU A 1 71 ? -1.421 -3.212 -11.329 1.00 90.19 71 LEU A C 1
ATOM 575 O O . LEU A 1 71 ? -1.202 -2.157 -11.924 1.00 90.19 71 LEU A O 1
ATOM 579 N N . ILE A 1 72 ? -0.596 -4.256 -11.384 1.00 89.88 72 ILE A N 1
ATOM 580 C CA . ILE A 1 72 ? 0.649 -4.249 -12.152 1.00 89.88 72 ILE A CA 1
ATOM 581 C C . ILE A 1 72 ? 0.360 -4.069 -13.641 1.00 89.88 72 ILE A C 1
ATOM 583 O O . ILE A 1 72 ? 0.999 -3.233 -14.280 1.00 89.88 72 ILE A O 1
ATOM 587 N N . ASP A 1 73 ? -0.617 -4.789 -14.189 1.00 90.19 73 ASP A N 1
ATOM 588 C CA . ASP A 1 73 ? -1.004 -4.656 -15.595 1.00 90.19 73 ASP A CA 1
ATOM 589 C C . ASP A 1 73 ? -1.525 -3.252 -15.906 1.00 90.19 73 ASP A C 1
ATOM 591 O O . ASP A 1 73 ? -1.118 -2.639 -16.896 1.00 90.19 73 ASP A O 1
ATOM 595 N N . LYS A 1 74 ? -2.340 -2.683 -15.012 1.00 89.75 74 LYS A N 1
ATOM 596 C CA . LYS A 1 74 ? -2.796 -1.295 -15.130 1.00 89.75 74 LYS A CA 1
ATOM 597 C C . LYS A 1 74 ? -1.624 -0.309 -15.162 1.00 89.75 74 LYS A C 1
ATOM 599 O O . LYS A 1 74 ? -1.596 0.583 -16.007 1.00 89.75 74 LYS A O 1
ATOM 604 N N . TRP A 1 75 ? -0.646 -0.453 -14.270 1.00 89.81 75 TRP A N 1
ATOM 605 C CA . TRP A 1 75 ? 0.495 0.466 -14.215 1.00 89.81 75 TRP A CA 1
ATOM 606 C C . TRP A 1 75 ? 1.474 0.276 -15.374 1.00 89.81 75 TRP A C 1
ATOM 608 O O . TRP A 1 75 ? 2.082 1.244 -15.829 1.00 89.81 75 TRP A O 1
ATOM 618 N N . LYS A 1 76 ? 1.601 -0.949 -15.900 1.00 86.50 76 LYS A N 1
ATOM 619 C CA . LYS A 1 76 ? 2.351 -1.207 -17.135 1.00 86.50 76 LYS A CA 1
ATOM 620 C C . LYS A 1 76 ? 1.774 -0.396 -18.291 1.00 86.50 76 LYS A C 1
ATOM 622 O O . LYS A 1 76 ? 2.555 0.213 -19.013 1.00 86.50 76 LYS A O 1
ATOM 627 N N . ILE A 1 77 ? 0.446 -0.357 -18.434 1.00 84.44 77 ILE A N 1
ATOM 628 C CA . ILE A 1 77 ? -0.243 0.423 -19.474 1.00 84.44 77 ILE A CA 1
ATOM 629 C C . ILE A 1 77 ? 0.053 1.920 -19.315 1.00 84.44 77 ILE A C 1
ATOM 631 O O . ILE A 1 77 ? 0.536 2.534 -20.264 1.00 84.44 77 ILE A O 1
ATOM 635 N N . ASN A 1 78 ? -0.127 2.481 -18.112 1.00 80.44 78 ASN A N 1
ATOM 636 C CA . ASN A 1 78 ? 0.147 3.902 -17.839 1.00 80.44 78 ASN A CA 1
ATOM 637 C C . ASN A 1 78 ? 1.578 4.314 -18.216 1.00 80.44 78 ASN A C 1
ATOM 639 O O . ASN A 1 78 ? 1.804 5.371 -18.798 1.00 80.44 78 ASN A O 1
ATOM 643 N N . ARG A 1 79 ? 2.561 3.450 -17.934 1.00 76.00 79 ARG A N 1
ATOM 644 C CA . ARG A 1 79 ? 3.967 3.718 -18.259 1.00 76.00 79 ARG A CA 1
ATOM 645 C C . ARG A 1 79 ? 4.204 3.912 -19.762 1.00 76.00 79 ARG A C 1
ATOM 647 O O . ARG A 1 79 ? 5.118 4.641 -20.141 1.00 76.00 79 ARG A O 1
ATOM 654 N N . PHE A 1 80 ? 3.430 3.245 -20.619 1.00 64.56 80 PHE A N 1
ATOM 655 C CA . PHE A 1 80 ? 3.551 3.407 -22.070 1.00 64.56 80 PHE A CA 1
ATOM 656 C C . PHE A 1 80 ? 2.940 4.723 -22.569 1.00 64.56 80 PHE A C 1
ATOM 658 O O . PHE A 1 80 ? 3.442 5.271 -23.548 1.00 64.56 80 PHE A O 1
ATOM 665 N N . GLU A 1 81 ? 1.914 5.254 -21.899 1.00 62.06 81 GLU A N 1
ATOM 666 C CA . GLU A 1 81 ? 1.291 6.534 -22.268 1.00 62.06 81 GLU A CA 1
ATOM 667 C C . GLU A 1 81 ? 2.207 7.734 -21.974 1.00 62.06 81 GLU A C 1
ATOM 669 O O . GLU A 1 81 ? 2.255 8.686 -22.753 1.00 62.06 81 GLU A O 1
ATOM 674 N N . ASP A 1 82 ? 3.005 7.661 -20.904 1.00 58.84 82 ASP A N 1
ATOM 675 C CA . ASP A 1 82 ? 3.906 8.741 -20.480 1.00 58.84 82 ASP A CA 1
ATOM 676 C C . ASP A 1 82 ? 5.262 8.777 -21.208 1.00 58.84 82 ASP A C 1
ATOM 678 O O . ASP A 1 82 ? 6.111 9.630 -20.914 1.00 58.84 82 ASP A O 1
ATOM 682 N N . MET A 1 83 ? 5.494 7.898 -22.190 1.00 61.38 83 MET A N 1
ATOM 683 C CA . MET A 1 83 ? 6.711 7.938 -23.003 1.00 61.38 83 MET A CA 1
ATOM 684 C C . MET A 1 83 ? 6.674 9.151 -23.951 1.00 61.38 83 MET A C 1
ATOM 686 O O . MET A 1 83 ? 6.343 9.056 -25.132 1.00 61.38 83 MET A O 1
ATOM 690 N N . LYS A 1 84 ? 7.040 10.327 -23.430 1.00 64.38 84 LYS A N 1
ATOM 691 C CA . LYS A 1 84 ? 7.224 11.548 -24.219 1.00 64.38 84 LYS A CA 1
ATOM 692 C C . LYS A 1 84 ? 8.393 11.356 -25.176 1.00 64.38 84 LYS A C 1
ATOM 694 O O . LYS A 1 84 ? 9.555 11.480 -24.791 1.00 64.38 84 LYS A O 1
ATOM 699 N N . ILE A 1 85 ? 8.081 11.083 -26.439 1.00 70.62 85 ILE A N 1
ATOM 700 C 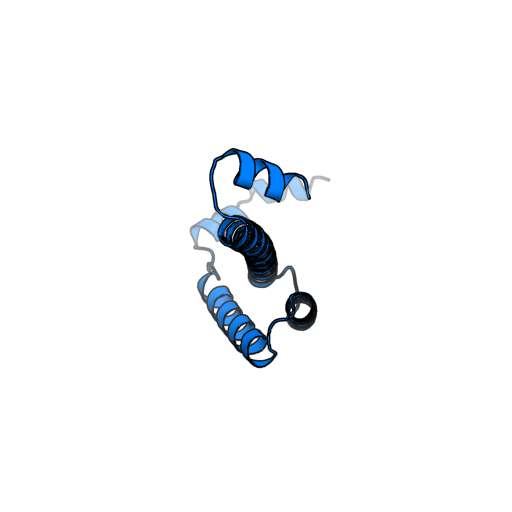CA . ILE A 1 85 ? 9.057 11.158 -27.523 1.00 70.62 85 ILE A CA 1
ATOM 701 C C . ILE A 1 85 ? 9.534 12.619 -27.583 1.00 70.62 85 ILE A C 1
ATOM 703 O O . ILE A 1 85 ? 8.702 13.513 -27.772 1.00 70.62 85 ILE A O 1
ATOM 707 N N . PRO A 1 86 ? 10.835 12.899 -27.386 1.00 72.00 86 PRO A N 1
ATOM 708 C CA . PRO A 1 86 ? 11.334 14.265 -27.411 1.00 72.00 86 PRO A CA 1
ATOM 709 C C . PRO A 1 86 ? 11.060 14.890 -28.778 1.00 72.00 86 PRO A C 1
ATOM 711 O O . PRO A 1 86 ? 11.312 14.286 -29.825 1.00 72.00 86 PRO A O 1
ATOM 714 N N . SER A 1 87 ? 10.535 16.115 -28.776 1.00 74.19 87 SER A N 1
ATOM 715 C CA . SER A 1 87 ? 10.273 16.834 -30.018 1.00 74.19 87 SER A CA 1
ATOM 716 C C . SER A 1 87 ? 11.593 17.249 -30.679 1.00 74.19 87 SER A C 1
ATOM 718 O O . SER A 1 87 ? 12.643 17.336 -30.037 1.00 74.19 87 SER A O 1
ATOM 720 N N . LYS A 1 88 ? 11.555 17.590 -31.974 1.00 73.31 88 LYS A N 1
ATOM 721 C CA . LYS A 1 88 ? 12.732 18.105 -32.702 1.00 73.31 88 LYS A CA 1
ATOM 722 C C . LYS A 1 88 ? 13.389 19.305 -31.992 1.00 73.31 88 LYS A C 1
ATOM 724 O O . LYS A 1 88 ? 14.603 19.476 -32.080 1.00 73.31 88 LYS A O 1
ATOM 729 N N . ALA A 1 89 ? 12.606 20.109 -31.270 1.00 76.00 89 ALA A N 1
ATOM 730 C CA . ALA A 1 89 ? 13.104 21.237 -30.486 1.00 76.00 89 ALA A CA 1
ATOM 731 C C . ALA A 1 89 ? 13.859 20.799 -29.215 1.00 76.00 89 ALA A C 1
ATOM 733 O O . ALA A 1 89 ? 14.851 21.431 -28.852 1.00 76.00 89 ALA A O 1
ATOM 734 N N . ASP A 1 90 ? 13.436 19.711 -28.569 1.00 74.00 90 ASP A N 1
ATOM 735 C CA . ASP A 1 90 ? 14.112 19.150 -27.392 1.00 74.00 90 ASP A CA 1
ATOM 736 C C . ASP A 1 90 ? 15.451 18.511 -27.776 1.00 74.00 90 ASP A C 1
ATOM 738 O O . ASP A 1 90 ? 16.466 18.746 -27.119 1.00 74.00 90 ASP A O 1
ATOM 742 N N . LEU A 1 91 ? 15.487 17.808 -28.915 1.00 78.44 91 LEU A N 1
ATOM 743 C CA . LEU A 1 91 ? 16.729 17.290 -29.496 1.00 78.44 91 LEU A CA 1
ATOM 744 C C . LEU A 1 91 ? 17.686 18.433 -29.875 1.00 78.44 91 LEU A C 1
ATOM 746 O O . LEU A 1 91 ? 18.874 18.380 -29.566 1.00 78.44 91 LEU A O 1
ATOM 750 N N . GLY A 1 92 ? 17.173 19.510 -30.478 1.00 77.50 92 GLY A N 1
ATOM 751 C CA . GLY A 1 92 ? 17.977 20.680 -30.846 1.00 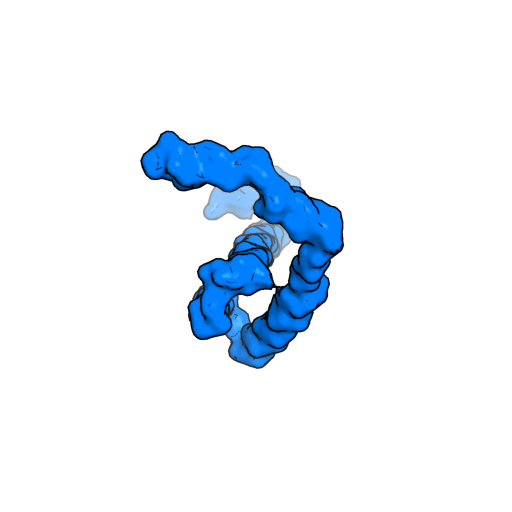77.50 92 GLY A CA 1
ATOM 752 C C . GLY A 1 92 ? 18.652 21.377 -29.657 1.00 77.50 92 GLY A C 1
ATOM 753 O O . GLY A 1 92 ? 19.770 21.871 -29.794 1.00 77.50 92 GLY A O 1
ATOM 754 N N . LYS A 1 93 ? 18.021 21.382 -28.473 1.00 74.19 93 LYS A N 1
ATOM 755 C CA . LYS A 1 93 ? 18.638 21.896 -27.236 1.00 74.19 93 LYS A CA 1
ATOM 756 C C . LYS A 1 93 ? 19.777 20.995 -26.754 1.00 74.19 93 LYS A C 1
ATOM 758 O O . LYS A 1 93 ? 20.825 21.514 -26.371 1.00 74.19 93 LYS A O 1
ATOM 763 N N . PHE A 1 94 ? 19.587 19.676 -26.819 1.00 69.62 94 PHE A N 1
ATOM 764 C CA . PHE A 1 94 ? 20.566 18.680 -26.374 1.00 69.62 94 PHE A CA 1
ATOM 765 C C . PHE A 1 94 ? 21.849 18.686 -27.222 1.00 69.62 94 PHE A C 1
ATOM 767 O O . PHE A 1 94 ? 22.948 18.611 -26.683 1.00 69.62 94 PHE A O 1
ATOM 774 N N . PHE A 1 95 ? 21.722 18.858 -28.541 1.00 73.94 95 PHE A N 1
ATOM 775 C CA . PHE A 1 95 ? 22.860 18.904 -29.472 1.00 73.94 95 PHE A CA 1
ATOM 776 C C . PHE A 1 95 ? 23.418 20.317 -29.715 1.00 73.94 95 PHE A C 1
ATOM 778 O O . PHE A 1 95 ? 24.239 20.515 -30.612 1.00 73.94 95 PHE A O 1
ATOM 785 N N . SER A 1 96 ? 22.995 21.323 -28.941 1.00 69.25 96 SER A N 1
ATOM 786 C CA . SER A 1 96 ? 23.511 22.681 -29.114 1.00 69.25 96 SER A CA 1
ATOM 787 C C . SER A 1 96 ? 24.967 22.800 -28.610 1.00 69.25 96 SER A C 1
ATOM 789 O O . SER A 1 96 ? 25.290 22.358 -27.504 1.00 69.25 96 SER A O 1
ATOM 791 N N . PRO A 1 97 ? 25.878 23.436 -29.374 1.00 60.66 97 PRO A N 1
ATOM 792 C CA . PRO A 1 97 ? 27.323 23.426 -29.102 1.00 60.66 97 PRO A CA 1
ATOM 793 C C . PRO A 1 97 ? 27.743 24.164 -27.818 1.00 60.66 97 PRO A C 1
ATOM 795 O O . PRO A 1 97 ? 28.884 24.038 -27.380 1.00 60.66 97 PRO A O 1
ATOM 798 N N . LYS A 1 98 ? 26.828 24.898 -27.167 1.00 57.56 98 LYS A N 1
ATOM 799 C CA . LYS A 1 98 ? 27.078 25.545 -25.867 1.00 57.56 98 LYS A CA 1
ATOM 800 C C . LYS A 1 98 ? 27.321 24.544 -24.731 1.00 57.56 98 LYS A C 1
ATOM 802 O O . LYS A 1 98 ? 27.997 24.896 -23.772 1.00 57.56 98 LYS A O 1
ATOM 807 N N . TRP A 1 99 ? 26.801 23.320 -24.837 1.00 53.16 99 TRP A N 1
ATOM 808 C CA . TRP A 1 99 ? 26.978 22.274 -23.820 1.00 53.16 99 TRP A CA 1
ATOM 809 C C . TRP A 1 99 ? 28.309 21.515 -23.957 1.00 53.16 99 TRP A C 1
ATOM 811 O O . TRP A 1 99 ? 28.907 21.138 -22.952 1.00 53.16 99 TRP A O 1
ATOM 821 N N . TRP A 1 100 ? 28.823 21.359 -25.183 1.00 51.34 100 TRP A N 1
ATOM 822 C CA . TRP A 1 100 ? 30.098 20.677 -25.460 1.00 51.34 100 TRP A CA 1
ATOM 823 C C . TRP A 1 100 ? 31.313 21.393 -24.847 1.00 51.34 100 TRP A C 1
ATOM 825 O O . TRP A 1 100 ? 32.209 20.744 -24.311 1.00 51.34 100 TRP A O 1
ATOM 835 N N . TYR A 1 101 ? 31.314 22.730 -24.839 1.00 54.84 101 TYR A N 1
ATOM 836 C CA . TYR A 1 101 ? 32.397 23.518 -24.236 1.00 54.84 101 TYR A CA 1
ATOM 837 C C . TYR A 1 101 ? 32.521 23.343 -22.713 1.00 54.84 101 TYR A C 1
ATOM 839 O O . TYR A 1 101 ? 33.609 23.526 -22.177 1.00 54.84 101 TYR A O 1
ATOM 847 N N . PHE A 1 102 ? 31.445 22.970 -22.011 1.00 53.91 102 PHE A N 1
ATOM 848 C CA . PHE A 1 102 ? 31.477 22.770 -20.557 1.00 53.91 102 PHE A CA 1
ATOM 849 C C . PHE A 1 102 ? 31.968 21.376 -20.138 1.00 53.91 102 PHE A C 1
ATOM 851 O O . PHE A 1 102 ? 32.452 21.225 -19.020 1.00 53.91 102 PHE A O 1
ATOM 858 N N . TYR A 1 103 ? 31.865 20.368 -21.013 1.00 52.84 103 TYR A N 1
ATOM 859 C CA . TYR A 1 103 ? 32.233 18.981 -20.692 1.00 52.84 103 TYR A CA 1
ATOM 860 C C . TYR A 1 103 ? 33.628 18.574 -21.191 1.00 52.84 103 TYR A C 1
ATOM 862 O O . TYR A 1 103 ? 34.225 17.668 -20.624 1.00 52.84 103 TYR A O 1
ATOM 870 N N . CYS A 1 104 ? 34.171 19.251 -22.208 1.00 49.88 104 CYS A N 1
ATOM 871 C CA . CYS A 1 104 ? 35.526 18.995 -22.718 1.00 49.88 104 CYS A CA 1
ATOM 872 C C . CYS A 1 104 ? 36.618 19.900 -22.109 1.00 49.88 104 CYS A C 1
ATOM 874 O O . CYS A 1 104 ? 37.783 19.741 -22.453 1.00 49.88 104 CYS A O 1
ATOM 876 N N . ALA A 1 105 ? 36.264 20.853 -21.237 1.00 52.50 105 ALA A N 1
ATOM 877 C CA . ALA A 1 105 ? 37.202 21.788 -20.598 1.00 52.50 105 ALA A CA 1
ATOM 878 C C . ALA A 1 105 ? 37.545 21.427 -19.134 1.00 52.50 105 ALA A C 1
ATOM 880 O O . ALA A 1 105 ? 37.976 22.295 -18.371 1.00 52.50 105 ALA A O 1
ATOM 881 N N . LYS A 1 106 ? 37.346 20.164 -18.737 1.00 42.09 106 LYS A N 1
ATOM 882 C CA . LYS A 1 106 ? 37.835 19.596 -17.475 1.00 42.09 106 LYS A CA 1
ATOM 883 C C . LYS A 1 106 ? 38.754 18.418 -17.747 1.00 42.09 106 LYS A C 1
ATOM 885 O O . LYS A 1 106 ? 38.373 17.588 -18.599 1.00 42.09 106 LYS A O 1
#